Protein AF-A0A954D3W8-F1 (afdb_monomer_lite)

Structure (mmCIF, N/CA/C/O backbone):
data_AF-A0A954D3W8-F1
#
_entry.id   AF-A0A954D3W8-F1
#
loop_
_atom_site.group_PDB
_atom_site.id
_atom_site.type_symbol
_atom_site.label_atom_id
_atom_site.label_alt_id
_atom_site.label_comp_id
_atom_site.label_asym_id
_atom_site.label_entity_id
_atom_site.label_seq_id
_atom_site.pdbx_PDB_ins_code
_atom_site.Cartn_x
_atom_site.Cartn_y
_atom_site.Cartn_z
_atom_site.occupancy
_atom_site.B_iso_or_equiv
_atom_site.auth_seq_id
_atom_site.auth_comp_id
_atom_site.auth_asym_id
_atom_site.auth_atom_id
_atom_site.pdbx_PDB_model_num
ATOM 1 N N . MET A 1 1 ? -22.378 -26.284 -9.943 1.00 36.78 1 MET A N 1
ATOM 2 C CA . MET A 1 1 ? -20.928 -25.998 -9.988 1.00 36.78 1 MET A CA 1
ATOM 3 C C . MET A 1 1 ? -20.810 -24.514 -10.266 1.00 36.78 1 MET A C 1
ATOM 5 O O . MET A 1 1 ? -21.206 -24.096 -11.340 1.00 36.78 1 MET A O 1
ATOM 9 N N . GLY A 1 2 ? -20.489 -23.728 -9.237 1.00 35.75 2 GLY A N 1
ATOM 10 C CA . GLY A 1 2 ? -20.668 -22.276 -9.244 1.00 35.75 2 GLY A CA 1
ATOM 11 C C . GLY A 1 2 ? -19.607 -21.564 -10.072 1.00 35.75 2 GLY A C 1
ATOM 12 O O . GLY A 1 2 ? -18.422 -21.626 -9.745 1.00 35.75 2 GLY A O 1
ATOM 13 N N . GLU A 1 3 ? -20.061 -20.889 -11.121 1.00 34.72 3 GLU A N 1
ATOM 14 C CA . GLU A 1 3 ? -19.330 -19.831 -11.806 1.00 34.72 3 GLU A CA 1
ATOM 15 C C . GLU A 1 3 ? -18.996 -18.745 -10.776 1.00 34.72 3 GLU A C 1
ATOM 17 O O . GLU A 1 3 ? -19.887 -18.176 -10.143 1.00 34.72 3 GLU A O 1
ATOM 22 N N . ARG A 1 4 ? -17.703 -18.488 -10.545 1.00 37.03 4 ARG A N 1
ATOM 23 C CA . ARG A 1 4 ? -17.291 -17.305 -9.784 1.00 37.03 4 ARG A CA 1
ATOM 24 C C . ARG A 1 4 ? -17.566 -16.102 -10.676 1.00 37.03 4 ARG A C 1
ATOM 26 O O . ARG A 1 4 ? -16.909 -15.920 -11.697 1.00 37.03 4 ARG A O 1
ATOM 33 N N . SER A 1 5 ? -18.617 -15.388 -10.296 1.00 38.00 5 SER A N 1
ATOM 34 C CA . SER A 1 5 ? -19.215 -14.250 -10.977 1.00 38.00 5 SER A CA 1
ATOM 35 C C . SER A 1 5 ? -18.177 -13.197 -11.378 1.00 38.00 5 SER A C 1
ATOM 37 O O . SER A 1 5 ? -17.318 -12.810 -10.586 1.00 38.00 5 SER A O 1
ATOM 39 N N . SER A 1 6 ? -18.310 -12.697 -12.607 1.00 43.09 6 SER A N 1
ATOM 40 C CA . SER A 1 6 ? -17.558 -11.586 -13.207 1.00 43.09 6 SER A CA 1
ATOM 41 C C . SER A 1 6 ? -17.570 -10.290 -12.383 1.00 43.09 6 SER A C 1
ATOM 43 O O . SER A 1 6 ? -16.755 -9.402 -12.623 1.00 43.09 6 SER A O 1
ATOM 45 N N . THR A 1 7 ? -18.438 -10.200 -11.375 1.00 44.22 7 THR A N 1
ATOM 46 C CA . THR A 1 7 ? -18.594 -9.045 -10.484 1.00 44.22 7 THR A CA 1
ATOM 47 C C . THR A 1 7 ? -17.394 -8.773 -9.572 1.00 44.22 7 THR A C 1
ATOM 49 O O . THR A 1 7 ? -17.141 -7.612 -9.261 1.00 44.22 7 THR A O 1
ATOM 52 N N . ASP A 1 8 ? -16.603 -9.784 -9.189 1.00 38.69 8 ASP A N 1
ATOM 53 C CA . ASP A 1 8 ? -15.421 -9.557 -8.330 1.00 38.69 8 ASP A CA 1
ATOM 54 C C . ASP A 1 8 ? -14.272 -8.875 -9.094 1.00 38.69 8 ASP A C 1
ATOM 56 O O . ASP A 1 8 ? -13.457 -8.157 -8.513 1.00 38.69 8 ASP A O 1
ATOM 60 N N . ARG A 1 9 ? -14.239 -9.056 -10.422 1.00 34.94 9 ARG A N 1
ATOM 61 C CA . ARG A 1 9 ? -13.306 -8.382 -11.337 1.00 34.94 9 ARG A CA 1
ATOM 62 C C . ARG A 1 9 ? -13.771 -6.966 -11.688 1.00 34.94 9 ARG A C 1
ATOM 64 O O . ARG A 1 9 ? -12.945 -6.071 -11.825 1.00 34.94 9 ARG A O 1
ATOM 71 N N . GLU A 1 10 ? -15.081 -6.754 -11.790 1.00 35.28 10 GLU A N 1
ATOM 72 C CA . GLU A 1 10 ? -15.675 -5.454 -12.133 1.00 35.28 10 GLU A CA 1
ATOM 73 C C . GLU A 1 10 ? -15.563 -4.410 -11.011 1.00 35.28 10 GLU A C 1
ATOM 75 O O . GLU A 1 10 ? -15.409 -3.221 -11.289 1.00 35.28 10 GLU A O 1
ATOM 80 N N . LEU A 1 11 ? -15.565 -4.826 -9.740 1.00 37.00 11 LEU A N 1
ATOM 81 C CA . LEU A 1 11 ? -15.477 -3.902 -8.599 1.00 37.00 11 LEU A CA 1
ATOM 82 C C . LEU A 1 11 ? -14.067 -3.336 -8.349 1.00 37.00 11 LEU A C 1
ATOM 84 O O . LEU A 1 11 ? -13.904 -2.457 -7.507 1.00 37.00 11 LEU A O 1
ATOM 88 N N . ALA A 1 12 ? -13.040 -3.813 -9.058 1.00 38.50 12 ALA A N 1
ATOM 89 C CA . ALA A 1 12 ? -11.675 -3.292 -8.946 1.00 38.50 12 ALA A CA 1
ATOM 90 C C . ALA A 1 12 ? -11.369 -2.120 -9.898 1.00 38.50 12 ALA A C 1
ATOM 92 O O . ALA A 1 12 ? -10.334 -1.480 -9.745 1.00 38.50 12 ALA A O 1
ATOM 93 N N . ASN A 1 13 ? -12.258 -1.822 -10.853 1.00 34.44 13 ASN A N 1
ATOM 94 C CA . ASN A 1 13 ? -11.910 -1.031 -12.037 1.00 34.44 13 ASN A CA 1
ATOM 95 C C . ASN A 1 13 ? -12.559 0.357 -12.127 1.00 34.44 13 ASN A C 1
ATOM 97 O O . ASN A 1 13 ? -12.482 0.974 -13.188 1.00 34.44 13 ASN A O 1
ATOM 101 N N . ARG A 1 14 ? -13.224 0.866 -11.079 1.00 32.94 14 ARG A N 1
ATOM 102 C CA . ARG A 1 14 ? -14.133 2.009 -11.273 1.00 32.94 14 ARG A CA 1
ATOM 103 C C . ARG A 1 14 ? -13.633 3.424 -10.997 1.00 32.94 14 ARG A C 1
ATOM 105 O O . ARG A 1 14 ? -14.352 4.321 -11.402 1.00 32.94 14 ARG A O 1
ATOM 112 N N . ASP A 1 15 ? -12.416 3.654 -10.498 1.00 34.62 15 ASP A N 1
ATOM 113 C CA . ASP A 1 15 ? -11.908 5.031 -10.314 1.00 34.62 15 ASP A CA 1
ATOM 114 C C . ASP A 1 15 ? -10.401 5.197 -10.607 1.00 34.62 15 ASP A C 1
ATOM 116 O O . ASP A 1 15 ? -9.620 5.577 -9.737 1.00 34.62 15 ASP A O 1
ATOM 120 N N . TYR A 1 16 ? -9.978 4.951 -11.858 1.00 39.75 16 TYR A N 1
ATOM 121 C CA . TYR A 1 16 ? -8.625 5.290 -12.329 1.00 39.75 16 TYR 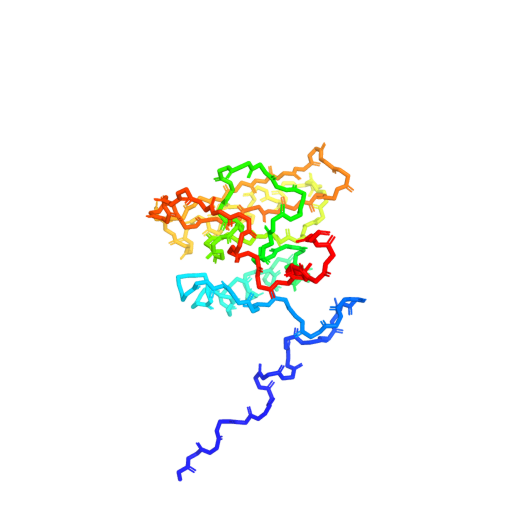A CA 1
ATOM 122 C C . TYR A 1 16 ? -8.586 5.837 -13.759 1.00 39.75 16 TYR A C 1
ATOM 124 O O . TYR A 1 16 ? -9.047 5.162 -14.678 1.00 39.75 16 TYR A O 1
ATOM 132 N N . PRO A 1 17 ? -7.913 6.978 -14.007 1.00 32.44 17 PRO A N 1
ATOM 133 C CA . PRO A 1 17 ? -7.545 7.405 -15.357 1.00 32.44 17 PRO A CA 1
ATOM 134 C C . PRO A 1 17 ? -6.338 6.640 -15.945 1.00 32.44 17 PRO A C 1
ATOM 136 O O . PRO A 1 17 ? -5.854 6.993 -17.017 1.00 32.44 17 PRO A O 1
ATOM 139 N N . PHE A 1 18 ? -5.867 5.569 -15.297 1.00 37.34 18 PHE A N 1
ATOM 140 C CA . PHE A 1 18 ? -4.870 4.643 -15.841 1.00 37.34 18 PHE A CA 1
ATOM 141 C C . PHE A 1 18 ? -5.489 3.241 -15.906 1.00 37.34 18 PHE A C 1
ATOM 143 O O . PHE A 1 18 ? -5.672 2.587 -14.884 1.00 37.34 18 PHE A O 1
ATOM 150 N N . GLY A 1 19 ? -5.894 2.827 -17.110 1.00 35.03 19 GLY A N 1
ATOM 151 C CA . GLY A 1 19 ? -6.704 1.629 -17.344 1.00 35.03 19 GLY A CA 1
ATOM 152 C C . GLY A 1 19 ? -6.103 0.322 -16.813 1.00 35.03 19 GLY A C 1
ATOM 153 O O . GLY A 1 19 ? -4.901 0.115 -16.902 1.00 35.03 19 GLY A O 1
ATOM 154 N N . GLU A 1 20 ? -6.973 -0.546 -16.290 1.00 36.62 20 GLU A N 1
ATOM 155 C CA . GLU A 1 20 ? -6.895 -2.022 -16.185 1.00 36.62 20 GLU A CA 1
ATOM 156 C C . GLU A 1 20 ? -5.604 -2.718 -15.670 1.00 36.62 20 GLU A C 1
ATOM 158 O O . GLU A 1 20 ? -5.554 -3.942 -15.691 1.00 36.62 20 GLU A O 1
ATOM 163 N N . ARG A 1 21 ? -4.585 -2.014 -15.150 1.00 46.50 21 ARG A N 1
ATOM 164 C CA . ARG A 1 21 ? -3.223 -2.567 -14.907 1.00 46.50 21 ARG A CA 1
ATOM 165 C C . ARG A 1 21 ? -2.717 -2.527 -13.452 1.00 46.50 21 ARG A C 1
ATOM 167 O O . ARG A 1 21 ? -1.530 -2.707 -13.203 1.00 46.50 21 ARG A O 1
ATOM 174 N N . GLY A 1 22 ? -3.580 -2.249 -12.472 1.00 54.16 22 GLY A N 1
ATOM 175 C CA . GLY A 1 22 ? -3.162 -1.851 -11.113 1.00 54.16 22 GLY A CA 1
ATOM 176 C C . GLY A 1 22 ? -2.643 -2.952 -10.172 1.00 54.16 22 GLY A C 1
ATOM 177 O O . GLY A 1 22 ? -2.174 -2.629 -9.085 1.00 54.16 22 GLY A O 1
ATOM 178 N N . VAL A 1 23 ? -2.735 -4.235 -10.542 1.00 59.84 23 VAL A N 1
ATOM 179 C CA . VAL A 1 23 ? -2.318 -5.372 -9.685 1.00 59.84 23 VAL A CA 1
ATOM 180 C C . VAL A 1 23 ? -1.448 -6.407 -10.396 1.00 59.84 23 VAL A C 1
ATOM 182 O O . VAL A 1 23 ? -1.018 -7.375 -9.767 1.00 59.84 23 VAL A O 1
ATOM 185 N N . ASP A 1 24 ? -1.192 -6.237 -11.692 1.00 65.25 24 ASP A N 1
ATOM 186 C CA . ASP A 1 24 ? -0.354 -7.178 -12.429 1.00 65.25 24 ASP A CA 1
ATOM 187 C C . ASP A 1 24 ? 1.064 -7.153 -11.861 1.00 65.25 24 ASP A C 1
ATOM 189 O O . ASP A 1 24 ? 1.622 -6.092 -11.569 1.00 65.25 24 ASP A O 1
ATOM 193 N N . GLY A 1 25 ? 1.628 -8.346 -11.673 1.00 76.19 25 GLY A N 1
ATOM 194 C CA . GLY A 1 25 ? 2.978 -8.490 -11.150 1.00 76.19 25 GLY A CA 1
ATOM 195 C C . GLY A 1 25 ? 3.112 -8.382 -9.626 1.00 76.19 25 GLY A C 1
ATOM 196 O O . GLY A 1 25 ? 4.184 -8.642 -9.080 1.00 76.19 25 GLY A O 1
ATOM 197 N N . LEU A 1 26 ? 2.022 -8.074 -8.909 1.00 87.69 26 LEU A N 1
ATOM 198 C CA . LEU A 1 26 ? 2.012 -8.168 -7.451 1.00 87.69 26 LEU A CA 1
ATOM 199 C C . LEU A 1 26 ? 2.177 -9.614 -6.985 1.00 87.69 26 LEU A C 1
ATOM 201 O O . LEU A 1 26 ? 1.584 -10.549 -7.527 1.00 87.69 26 LEU A O 1
ATOM 205 N N . GLN A 1 27 ? 2.949 -9.779 -5.917 1.00 87.81 27 GLN A N 1
ATOM 206 C CA . GLN A 1 27 ? 3.186 -11.081 -5.313 1.00 87.81 27 GLN A CA 1
ATOM 207 C C . GLN A 1 27 ? 1.964 -11.540 -4.502 1.00 87.81 27 GLN A C 1
ATOM 209 O O . GLN A 1 27 ? 1.217 -10.700 -3.978 1.00 87.81 27 GLN A O 1
ATOM 214 N N . PRO A 1 28 ? 1.739 -12.860 -4.352 1.00 88.31 28 PRO A N 1
ATOM 215 C CA . PRO A 1 28 ? 0.599 -13.401 -3.608 1.00 88.31 28 PRO A CA 1
ATOM 216 C C . PRO A 1 28 ? 0.468 -12.855 -2.181 1.00 88.31 28 PRO A C 1
ATOM 218 O O . PRO A 1 28 ? -0.646 -12.690 -1.679 1.00 88.31 28 PRO A O 1
ATOM 221 N N . GLU A 1 29 ? 1.598 -12.552 -1.545 1.00 91.88 29 GLU A N 1
ATOM 222 C CA . GLU A 1 29 ? 1.703 -11.926 -0.232 1.00 91.88 29 GLU A CA 1
ATOM 223 C C . GLU A 1 29 ? 0.959 -10.592 -0.189 1.00 91.88 29 GLU A C 1
ATOM 225 O O . GLU A 1 29 ? 0.211 -10.353 0.749 1.00 91.88 29 GLU A O 1
ATOM 230 N N . ILE A 1 30 ? 1.059 -9.765 -1.228 1.00 92.81 30 ILE A N 1
ATOM 231 C CA . ILE A 1 30 ? 0.311 -8.509 -1.318 1.00 92.81 30 ILE A CA 1
ATOM 232 C C . ILE A 1 30 ? -1.135 -8.768 -1.755 1.00 92.81 30 ILE A C 1
ATOM 234 O O . ILE A 1 30 ? -2.076 -8.291 -1.115 1.00 92.81 30 ILE A O 1
ATOM 238 N N . VAL A 1 31 ? -1.329 -9.561 -2.816 1.00 90.38 31 VAL A N 1
ATOM 239 C CA . VAL A 1 31 ? -2.644 -9.776 -3.448 1.00 90.38 31 VAL A CA 1
ATOM 240 C C . VAL A 1 31 ? -3.678 -10.304 -2.453 1.00 90.38 31 VAL A C 1
ATOM 242 O O . VAL A 1 31 ? -4.818 -9.836 -2.438 1.00 90.38 31 VAL A O 1
ATOM 245 N N . ARG A 1 32 ? -3.287 -11.235 -1.573 1.00 90.88 32 ARG A N 1
ATOM 246 C CA . ARG A 1 32 ? -4.197 -11.830 -0.579 1.00 90.88 32 ARG A CA 1
ATOM 247 C C . ARG A 1 32 ? -4.766 -10.817 0.422 1.00 90.88 32 ARG A C 1
ATOM 249 O O . ARG A 1 32 ? -5.800 -11.092 1.023 1.00 90.88 32 ARG A O 1
ATOM 256 N N . HIS A 1 33 ? -4.105 -9.673 0.619 1.00 93.88 33 HIS A N 1
ATOM 257 C CA . HIS A 1 33 ? -4.541 -8.648 1.566 1.00 93.88 33 HIS A CA 1
ATOM 258 C C . HIS A 1 33 ? -5.414 -7.562 0.924 1.00 93.88 33 HIS A C 1
ATOM 260 O O . HIS A 1 33 ? -6.147 -6.900 1.657 1.00 93.88 33 HIS A O 1
ATOM 266 N N . LEU A 1 34 ? -5.418 -7.411 -0.409 1.00 91.62 34 LEU A N 1
ATOM 267 C CA . LEU A 1 34 ? -6.144 -6.336 -1.106 1.00 91.62 34 LEU A CA 1
ATOM 268 C C . LEU A 1 34 ? -7.628 -6.202 -0.711 1.00 91.62 34 LEU A C 1
ATOM 270 O O . LEU A 1 34 ? -8.053 -5.067 -0.489 1.00 91.62 34 LEU A O 1
ATOM 274 N N . PRO A 1 35 ? -8.420 -7.287 -0.558 1.00 89.75 35 PRO A N 1
ATOM 275 C CA . PRO A 1 35 ? -9.809 -7.157 -0.116 1.00 89.75 35 PRO A CA 1
ATOM 276 C C . PRO A 1 35 ? -9.918 -6.528 1.277 1.00 89.75 35 PRO A C 1
ATOM 278 O O . PRO A 1 35 ? -10.645 -5.562 1.467 1.00 89.75 35 PRO A O 1
ATOM 281 N N . GLY A 1 36 ? -9.113 -7.001 2.232 1.00 90.81 36 GLY A N 1
ATOM 282 C CA . GLY A 1 36 ? -9.119 -6.450 3.585 1.00 90.81 36 GLY A CA 1
ATOM 283 C C . GLY A 1 36 ? -8.588 -5.017 3.649 1.00 90.81 36 GLY A C 1
ATOM 284 O O . GLY A 1 36 ? -9.005 -4.255 4.516 1.00 90.81 36 GLY A O 1
ATOM 285 N N . LEU A 1 37 ? -7.651 -4.641 2.773 1.00 93.38 37 LEU A N 1
ATOM 286 C CA . LEU A 1 37 ? -7.172 -3.259 2.674 1.00 93.38 37 LEU A CA 1
ATOM 287 C C . LEU A 1 37 ? -8.277 -2.335 2.157 1.00 93.38 37 LEU A C 1
ATOM 289 O O . LEU A 1 37 ? -8.491 -1.265 2.720 1.00 93.38 37 LEU A O 1
ATOM 293 N N . ARG A 1 38 ? -9.024 -2.773 1.138 1.00 92.25 38 ARG A N 1
ATOM 294 C CA . ARG A 1 38 ? -10.189 -2.045 0.630 1.00 92.25 38 ARG A CA 1
ATOM 295 C C . ARG A 1 38 ? -11.243 -1.850 1.716 1.00 92.25 38 ARG A C 1
ATOM 297 O O . ARG A 1 38 ? -11.680 -0.721 1.921 1.00 92.25 38 ARG A O 1
ATOM 304 N N . ASP A 1 39 ? -11.596 -2.915 2.432 1.00 91.88 39 ASP A N 1
ATOM 305 C CA . ASP A 1 39 ? -12.569 -2.848 3.527 1.00 91.88 39 ASP A CA 1
ATOM 306 C C . ASP A 1 39 ? -12.111 -1.885 4.628 1.00 91.88 39 ASP A C 1
ATOM 308 O O . ASP A 1 39 ? -12.922 -1.170 5.212 1.00 91.88 39 ASP A O 1
ATOM 312 N N . LEU A 1 40 ? -10.807 -1.852 4.925 1.00 93.56 40 LEU A N 1
ATOM 313 C CA . LEU A 1 40 ? -10.252 -0.923 5.903 1.00 93.56 40 LEU A CA 1
ATOM 314 C C . LEU A 1 40 ? -10.397 0.531 5.449 1.00 93.56 40 LEU A C 1
ATOM 316 O O . LEU A 1 40 ? -10.892 1.340 6.223 1.00 93.56 40 LEU A O 1
ATOM 320 N N . PHE A 1 41 ? -10.028 0.856 4.209 1.00 92.75 41 PHE A N 1
ATOM 321 C CA . PHE A 1 41 ? -10.184 2.215 3.677 1.00 92.75 41 PHE A CA 1
ATOM 322 C C . PHE A 1 41 ? -11.651 2.662 3.694 1.00 92.75 41 PHE A C 1
ATOM 324 O O . PHE A 1 41 ? -11.947 3.773 4.121 1.00 92.75 41 PHE A O 1
ATOM 331 N N . GLN A 1 42 ? -12.579 1.768 3.345 1.00 91.69 42 GLN A N 1
ATOM 332 C CA . GLN A 1 42 ? -14.014 2.055 3.403 1.00 91.69 42 GLN A CA 1
ATOM 333 C C . GLN A 1 42 ? -14.518 2.349 4.823 1.00 91.69 42 GLN A C 1
ATOM 335 O O . GLN A 1 42 ? -15.385 3.200 4.982 1.00 91.69 42 GLN A O 1
ATOM 340 N N . ARG A 1 43 ? -13.977 1.696 5.864 1.00 92.56 43 ARG A N 1
ATOM 341 C CA . ARG A 1 43 ? -14.330 1.996 7.270 1.00 92.56 43 ARG A CA 1
ATOM 342 C C . ARG A 1 43 ? -13.898 3.391 7.724 1.00 92.56 43 ARG A C 1
ATOM 344 O O . ARG A 1 43 ? -14.447 3.893 8.697 1.00 92.56 43 ARG A O 1
ATOM 351 N N . HIS A 1 44 ? -12.919 3.971 7.040 1.00 88.75 44 HIS A N 1
ATOM 352 C CA . HIS A 1 44 ? -12.409 5.321 7.270 1.00 88.75 44 HIS A CA 1
ATOM 353 C C . HIS A 1 44 ? -13.031 6.351 6.309 1.00 88.75 44 HIS A C 1
ATOM 355 O O . HIS A 1 44 ? -12.527 7.463 6.204 1.00 88.75 44 HIS A O 1
ATOM 361 N N . ASP A 1 45 ? -14.096 5.984 5.581 1.00 90.50 45 ASP A N 1
ATOM 362 C CA . ASP A 1 45 ? -14.724 6.803 4.532 1.00 90.50 45 ASP A CA 1
ATOM 363 C C . ASP A 1 45 ? -13.736 7.257 3.432 1.00 90.50 45 ASP A C 1
ATOM 365 O O . ASP A 1 45 ? -13.880 8.322 2.828 1.00 90.50 45 ASP A O 1
ATOM 369 N N . LEU A 1 46 ? -12.723 6.429 3.143 1.00 88.88 46 LEU A N 1
ATOM 370 C CA . LEU A 1 46 ? -11.705 6.677 2.121 1.00 88.88 46 LEU A CA 1
ATOM 371 C C . LEU A 1 46 ? -11.895 5.794 0.885 1.00 88.88 46 LEU A C 1
ATOM 373 O O . LEU A 1 46 ? -12.226 4.607 0.967 1.00 88.88 46 LEU A O 1
ATOM 377 N N . THR A 1 47 ? -11.584 6.356 -0.283 1.00 89.50 47 THR A N 1
ATOM 378 C CA . THR A 1 47 ? -11.478 5.586 -1.525 1.00 89.50 47 THR A CA 1
ATOM 379 C C . THR A 1 47 ? -10.200 4.752 -1.513 1.00 89.50 47 THR A C 1
ATOM 381 O O . THR A 1 47 ? -9.106 5.264 -1.282 1.00 89.50 47 THR A O 1
ATOM 384 N N . PHE A 1 48 ? -10.328 3.456 -1.794 1.00 90.31 48 PHE A N 1
ATOM 385 C CA . PHE A 1 48 ? -9.179 2.568 -1.929 1.00 90.31 48 PHE A CA 1
ATOM 386 C C . PHE A 1 48 ? -8.521 2.731 -3.303 1.00 90.31 48 PHE A C 1
ATOM 388 O O . PHE A 1 48 ? -9.033 2.216 -4.300 1.00 90.31 48 PHE A O 1
ATOM 395 N N . THR A 1 49 ? -7.365 3.397 -3.328 1.00 89.75 49 THR A N 1
ATOM 396 C CA . THR A 1 49 ? -6.641 3.719 -4.562 1.00 89.75 49 THR A CA 1
ATOM 397 C C . THR A 1 49 ? -5.153 3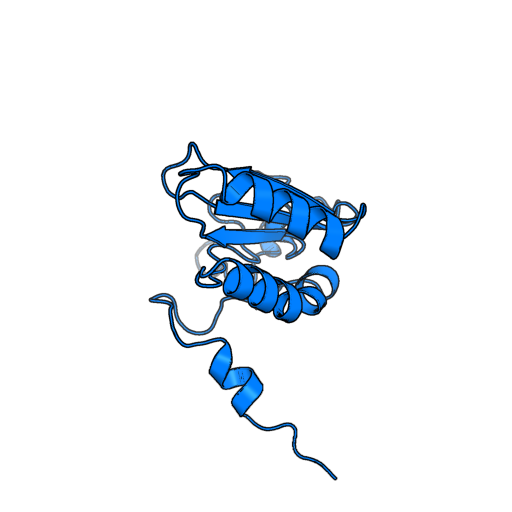.344 -4.446 1.00 89.75 49 THR A C 1
ATOM 399 O O . THR A 1 49 ? -4.364 4.108 -3.918 1.00 89.75 49 THR A O 1
ATOM 402 N N . ILE A 1 50 ? -4.729 2.198 -4.981 1.00 89.88 50 ILE A N 1
ATOM 403 C CA . ILE A 1 50 ? -3.337 1.887 -5.371 1.00 89.88 50 ILE A CA 1
ATOM 404 C C . ILE A 1 50 ? -2.756 2.903 -6.390 1.00 89.88 50 ILE A C 1
ATOM 406 O O . ILE A 1 50 ? -3.202 2.960 -7.533 1.00 89.88 50 ILE A O 1
ATOM 410 N N . VAL A 1 51 ? -1.740 3.683 -6.026 1.00 86.94 51 VAL A N 1
ATOM 411 C CA . VAL A 1 51 ? -1.043 4.629 -6.927 1.00 86.94 51 VAL A CA 1
ATOM 412 C C . VAL A 1 51 ? 0.225 4.053 -7.554 1.00 86.94 51 VAL A C 1
ATOM 414 O O . VAL A 1 51 ? 0.635 4.514 -8.620 1.00 86.94 51 VAL A O 1
ATOM 417 N N . ALA A 1 52 ? 0.819 3.036 -6.930 1.00 87.19 52 ALA A N 1
ATOM 418 C CA . ALA A 1 52 ? 1.921 2.262 -7.490 1.00 87.19 52 ALA A CA 1
ATOM 419 C C . ALA A 1 52 ? 1.830 0.796 -7.040 1.00 87.19 52 ALA A C 1
ATOM 421 O O . ALA A 1 52 ? 1.487 0.509 -5.895 1.00 87.19 52 ALA A O 1
ATOM 422 N N . ALA A 1 53 ? 2.142 -0.119 -7.957 1.00 88.62 53 ALA A N 1
ATOM 423 C CA . ALA A 1 53 ? 2.199 -1.567 -7.747 1.00 88.62 53 ALA A CA 1
ATOM 424 C C . ALA A 1 53 ? 3.578 -2.074 -8.200 1.00 88.62 53 ALA A C 1
ATOM 426 O O . ALA A 1 53 ? 4.578 -1.468 -7.814 1.00 88.62 53 ALA A O 1
ATOM 427 N N . GLN A 1 54 ? 3.673 -3.118 -9.035 1.00 86.50 54 GLN A N 1
ATOM 428 C CA . GLN A 1 54 ? 4.969 -3.497 -9.600 1.00 86.50 54 GLN A CA 1
ATOM 429 C C . GLN A 1 54 ? 5.437 -2.478 -10.660 1.00 86.50 54 GLN A C 1
ATOM 431 O O . GLN A 1 54 ? 4.782 -2.319 -11.689 1.00 86.50 54 GLN A O 1
ATOM 436 N N . THR A 1 55 ? 6.554 -1.782 -10.424 1.00 82.44 55 THR A N 1
ATOM 437 C CA . THR A 1 55 ? 7.143 -0.811 -11.371 1.00 82.44 55 THR A CA 1
ATOM 438 C C . THR A 1 55 ? 8.569 -0.434 -10.984 1.00 82.44 55 THR A C 1
ATOM 440 O O . THR A 1 55 ? 8.864 -0.313 -9.797 1.00 82.44 55 THR A O 1
ATOM 443 N N . TRP A 1 56 ? 9.439 -0.194 -11.970 1.00 78.50 56 TRP A N 1
ATOM 444 C CA . TRP A 1 56 ? 10.770 0.402 -11.763 1.00 78.50 56 TRP A CA 1
ATOM 445 C C . TRP A 1 56 ? 10.785 1.928 -11.796 1.00 78.50 56 TRP A C 1
ATOM 447 O O . TRP A 1 56 ? 11.719 2.575 -11.317 1.00 78.50 56 TRP A O 1
ATOM 457 N N . ILE A 1 57 ? 9.771 2.535 -12.402 1.00 80.19 57 ILE A N 1
ATOM 458 C CA . ILE A 1 57 ? 9.753 3.974 -12.644 1.00 80.19 57 ILE A CA 1
ATOM 459 C C . ILE A 1 57 ? 9.461 4.700 -11.329 1.00 80.19 57 ILE A C 1
ATOM 461 O O . ILE A 1 57 ? 8.481 4.404 -10.650 1.00 80.19 57 ILE A O 1
ATOM 465 N N . GLY A 1 58 ? 10.298 5.682 -10.983 1.00 76.31 58 GLY A N 1
ATOM 466 C CA . GLY A 1 58 ? 10.091 6.540 -9.810 1.00 76.31 58 GLY A CA 1
ATOM 467 C C . GLY A 1 58 ? 10.525 5.941 -8.470 1.00 76.31 58 GLY A C 1
ATOM 468 O O . GLY A 1 58 ? 10.234 6.541 -7.440 1.00 76.31 58 GLY A O 1
ATOM 469 N N . HIS A 1 59 ? 11.237 4.809 -8.471 1.00 81.50 59 HIS A N 1
ATOM 470 C CA . HIS A 1 59 ? 11.637 4.092 -7.260 1.00 81.50 59 HIS A CA 1
ATOM 471 C C . HIS A 1 59 ? 13.162 3.947 -7.134 1.00 81.50 59 HIS A C 1
ATOM 473 O O . HIS A 1 59 ? 13.909 4.041 -8.109 1.00 81.50 59 HIS A O 1
ATOM 479 N N . SER A 1 60 ? 13.645 3.768 -5.900 1.00 82.62 60 SER A N 1
ATOM 480 C CA . SER A 1 60 ? 15.070 3.546 -5.632 1.00 82.62 60 SER A CA 1
ATOM 481 C C . SER A 1 60 ? 15.495 2.135 -6.044 1.00 82.62 60 SER A C 1
ATOM 483 O O . SER A 1 60 ? 14.676 1.225 -6.096 1.00 82.62 60 SER A O 1
ATOM 485 N N . PHE A 1 61 ? 16.794 1.924 -6.275 1.00 79.62 61 PHE A N 1
ATOM 486 C CA . PHE A 1 61 ? 17.337 0.645 -6.758 1.00 79.62 61 PHE A CA 1
ATOM 487 C C . PHE A 1 61 ? 16.933 -0.584 -5.917 1.00 79.62 61 PHE A C 1
ATOM 489 O O . PHE A 1 61 ? 16.798 -1.678 -6.454 1.00 79.62 61 PHE A O 1
ATOM 496 N N . PHE A 1 62 ? 16.715 -0.403 -4.612 1.00 82.38 62 PHE A N 1
ATOM 497 C CA . PHE A 1 62 ? 16.347 -1.472 -3.677 1.00 82.38 62 PHE A CA 1
ATOM 498 C C . PHE A 1 62 ? 14.846 -1.524 -3.365 1.00 82.38 62 PHE A C 1
ATOM 500 O O . PHE A 1 62 ? 14.448 -2.131 -2.373 1.00 82.38 62 PHE A O 1
ATOM 507 N N . SER A 1 63 ? 14.013 -0.849 -4.156 1.00 86.06 63 SER A N 1
ATOM 508 C CA . SER A 1 63 ? 12.578 -0.810 -3.910 1.00 86.06 63 SER A CA 1
ATOM 509 C C . SER A 1 63 ? 11.916 -2.163 -4.155 1.00 86.06 63 SER A C 1
ATOM 511 O O . SER A 1 63 ? 12.137 -2.815 -5.174 1.00 86.06 63 SER A O 1
ATOM 513 N N . LEU A 1 64 ? 11.022 -2.549 -3.245 1.00 89.56 64 LEU A N 1
ATOM 514 C CA . LEU A 1 64 ? 10.199 -3.750 -3.383 1.00 89.56 64 LEU A CA 1
ATOM 515 C C . LEU A 1 64 ? 9.046 -3.586 -4.390 1.00 89.56 64 LEU A C 1
ATOM 517 O O . LEU A 1 64 ? 8.416 -4.577 -4.765 1.00 89.56 64 LEU A O 1
ATOM 521 N N . HIS A 1 65 ? 8.826 -2.374 -4.915 1.00 88.38 65 HIS A N 1
ATOM 522 C CA . HIS A 1 65 ? 7.975 -2.171 -6.090 1.00 88.38 65 HIS A CA 1
ATOM 523 C C . HIS A 1 65 ? 8.534 -2.878 -7.323 1.00 88.38 65 HIS A C 1
ATOM 525 O O . HIS A 1 65 ? 7.775 -3.303 -8.180 1.00 88.38 65 HIS A O 1
ATOM 531 N N . HIS A 1 66 ? 9.844 -3.098 -7.416 1.00 85.50 66 HIS A N 1
ATOM 532 C CA . HIS A 1 66 ? 10.430 -3.773 -8.573 1.00 85.50 66 HIS A CA 1
A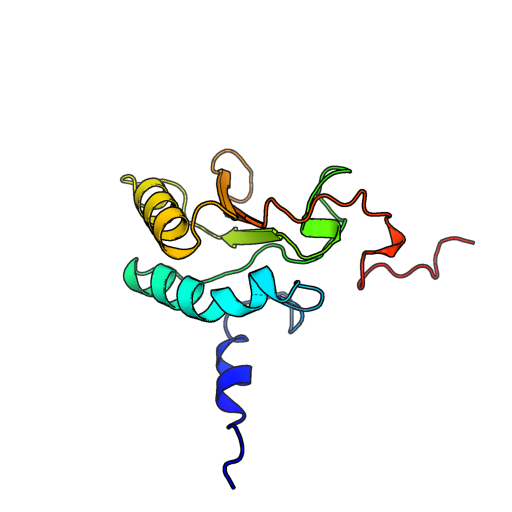TOM 533 C C . HIS A 1 66 ? 10.010 -5.244 -8.694 1.00 85.50 66 HIS A C 1
ATOM 535 O O . HIS A 1 66 ? 9.986 -5.800 -9.789 1.00 85.50 66 HIS A O 1
ATOM 541 N N . THR A 1 67 ? 9.674 -5.876 -7.569 1.00 86.00 67 THR A N 1
ATOM 542 C CA . THR A 1 67 ? 9.346 -7.305 -7.469 1.00 86.00 67 THR A CA 1
ATOM 543 C C . THR A 1 67 ? 7.878 -7.562 -7.151 1.00 86.00 67 THR A C 1
ATOM 545 O O . THR A 1 67 ? 7.487 -8.720 -7.031 1.00 86.00 67 THR A O 1
ATOM 548 N N . GLY A 1 68 ? 7.068 -6.511 -6.992 1.00 88.31 68 GLY A N 1
ATOM 549 C CA . GLY A 1 68 ? 5.653 -6.629 -6.640 1.00 88.31 68 GLY A CA 1
ATOM 550 C C . GLY A 1 68 ? 5.398 -6.985 -5.172 1.00 88.31 68 GLY A C 1
ATOM 551 O O . GLY A 1 68 ? 4.287 -7.387 -4.827 1.00 88.31 68 GLY A O 1
ATOM 552 N N . PHE A 1 69 ? 6.406 -6.846 -4.304 1.00 92.44 69 PHE A N 1
ATOM 553 C CA . PHE A 1 69 ? 6.272 -6.994 -2.850 1.00 92.44 69 PHE A CA 1
ATOM 554 C C . PHE A 1 69 ? 5.905 -5.680 -2.146 1.00 92.44 69 PHE A C 1
ATOM 556 O O . PHE A 1 69 ? 5.886 -5.646 -0.916 1.00 92.44 69 PHE A O 1
ATOM 563 N N . ALA A 1 70 ? 5.606 -4.615 -2.894 1.00 92.81 70 ALA A N 1
ATOM 564 C CA . ALA A 1 70 ? 5.126 -3.352 -2.352 1.00 92.81 70 ALA A CA 1
ATOM 565 C C . ALA A 1 70 ? 3.989 -2.744 -3.179 1.00 92.81 70 ALA A C 1
ATOM 567 O O . ALA A 1 70 ? 3.887 -2.972 -4.388 1.00 92.81 70 ALA A O 1
ATOM 568 N N . ILE A 1 71 ? 3.151 -1.964 -2.498 1.00 93.81 71 ILE A N 1
ATOM 569 C CA . ILE A 1 71 ? 2.117 -1.109 -3.079 1.00 93.81 71 ILE A CA 1
ATOM 570 C C . ILE A 1 71 ? 2.100 0.243 -2.374 1.00 93.81 71 ILE A C 1
ATOM 572 O O . ILE A 1 71 ? 2.301 0.323 -1.163 1.00 93.81 71 ILE A O 1
ATOM 576 N N . ASP A 1 72 ? 1.765 1.279 -3.131 1.00 92.94 72 ASP A N 1
ATOM 577 C CA . ASP A 1 72 ? 1.471 2.602 -2.599 1.00 92.94 72 ASP A CA 1
ATOM 578 C C . ASP A 1 72 ? -0.025 2.854 -2.715 1.00 92.94 72 ASP A C 1
ATOM 580 O O . ASP A 1 72 ? -0.610 2.630 -3.773 1.00 92.94 72 ASP A O 1
ATOM 584 N N . LEU A 1 73 ? -0.647 3.339 -1.646 1.00 92.88 73 LEU A N 1
ATOM 585 C CA . LEU A 1 73 ? -2.072 3.644 -1.568 1.00 92.88 73 LEU A CA 1
ATOM 586 C C . LEU A 1 73 ? -2.256 5.152 -1.388 1.00 92.88 73 LEU A C 1
ATOM 588 O O . LEU A 1 73 ? -1.698 5.724 -0.455 1.00 92.88 73 LEU A O 1
ATOM 592 N N . ALA A 1 74 ? -3.034 5.805 -2.248 1.00 90.62 74 ALA A N 1
ATOM 593 C CA . ALA A 1 74 ? -3.383 7.210 -2.086 1.00 90.62 74 ALA A CA 1
ATOM 594 C C . ALA A 1 74 ? -4.067 7.419 -0.738 1.00 90.62 74 ALA A C 1
ATOM 596 O O . ALA A 1 74 ? -4.973 6.673 -0.369 1.00 90.62 74 ALA A O 1
ATOM 597 N N . VAL A 1 75 ? -3.672 8.476 -0.044 1.00 88.38 75 VAL A N 1
ATOM 598 C CA . VAL A 1 75 ? -4.382 8.966 1.133 1.00 88.38 75 VAL A CA 1
ATOM 599 C C . VAL A 1 75 ? -4.565 10.469 1.016 1.00 88.38 75 VAL A C 1
ATOM 601 O O . VAL A 1 75 ? -3.780 11.128 0.323 1.00 88.38 75 VAL A O 1
ATOM 604 N N . PRO A 1 76 ? -5.584 11.040 1.677 1.00 79.56 76 PRO A N 1
ATOM 605 C CA . PRO A 1 76 ? -5.571 12.473 1.917 1.00 79.56 76 PRO A CA 1
ATOM 606 C C . PRO A 1 76 ? -4.305 12.847 2.706 1.00 79.56 76 PRO A C 1
ATOM 608 O O . PRO A 1 76 ? -3.662 11.999 3.332 1.00 79.56 76 PRO A O 1
ATOM 611 N N . GLY A 1 77 ? -3.942 14.130 2.696 1.00 73.50 77 GLY A N 1
ATOM 612 C CA . GLY A 1 77 ? -3.001 14.635 3.698 1.00 73.50 77 GLY A CA 1
ATOM 613 C C . GLY A 1 77 ? -3.476 14.285 5.118 1.00 73.50 77 GLY A C 1
ATOM 614 O O . GLY A 1 77 ? -4.646 13.968 5.328 1.00 73.50 77 GLY A O 1
ATOM 615 N N . ASP A 1 78 ? -2.578 14.332 6.102 1.00 76.38 78 ASP A N 1
ATOM 616 C CA . ASP A 1 78 ? -2.906 13.954 7.487 1.00 76.38 78 ASP A CA 1
ATOM 617 C C . ASP A 1 78 ? -3.627 15.072 8.242 1.00 76.38 78 ASP A C 1
ATOM 619 O O . ASP A 1 78 ? -3.129 15.666 9.198 1.00 76.38 78 ASP A O 1
ATOM 623 N N . GLU A 1 79 ? -4.825 15.387 7.769 1.00 73.12 79 GLU A N 1
ATOM 624 C CA . GLU A 1 79 ? -5.749 16.242 8.488 1.00 73.12 79 GLU A CA 1
ATOM 625 C C . GLU A 1 79 ? -6.384 15.423 9.622 1.00 73.12 79 GLU A C 1
ATOM 627 O O . GLU A 1 79 ? -6.955 14.356 9.406 1.00 73.12 79 GLU A O 1
ATOM 632 N N . ASN A 1 80 ? -6.288 15.930 10.854 1.00 76.94 80 ASN A N 1
ATOM 633 C CA . ASN A 1 80 ? -6.912 15.356 12.055 1.00 76.94 80 ASN A CA 1
ATOM 634 C C . ASN A 1 80 ? -6.398 13.971 12.506 1.00 76.94 80 ASN A C 1
ATOM 636 O O . ASN A 1 80 ? -7.065 13.321 13.306 1.00 76.94 80 ASN A O 1
ATOM 640 N N . GLY A 1 81 ? -5.217 13.529 12.060 1.00 85.50 81 GLY A N 1
ATOM 641 C CA . GLY A 1 81 ? -4.603 12.271 12.513 1.00 85.50 81 GLY A CA 1
ATOM 642 C C . GLY A 1 81 ? -5.176 11.007 11.864 1.00 85.50 81 GLY A C 1
ATOM 643 O O . GLY A 1 81 ? -4.807 9.898 12.256 1.00 85.50 81 GLY A O 1
ATOM 644 N N . LEU A 1 82 ? -6.047 11.159 10.861 1.00 88.75 82 LEU A N 1
ATOM 645 C CA . LEU A 1 82 ? -6.677 10.055 10.137 1.00 88.75 82 LEU A CA 1
ATOM 646 C C . LEU A 1 82 ? -5.641 9.088 9.548 1.00 88.75 82 LEU A C 1
ATOM 648 O O . LEU A 1 82 ? -5.811 7.870 9.605 1.00 88.75 82 LEU A O 1
ATOM 652 N N . VAL A 1 83 ? -4.540 9.615 8.999 1.00 89.25 83 VAL A N 1
ATOM 653 C CA . VAL A 1 83 ? -3.509 8.769 8.389 1.00 89.25 83 VAL A CA 1
ATOM 654 C C . VAL A 1 83 ? -2.787 7.962 9.463 1.00 89.25 83 VAL A C 1
ATOM 656 O O . VAL A 1 83 ? -2.476 6.791 9.243 1.00 89.25 83 VAL A O 1
ATOM 659 N N . ALA A 1 84 ? -2.540 8.551 10.635 1.00 90.12 84 ALA A N 1
ATOM 660 C CA . ALA A 1 84 ? -1.914 7.843 11.745 1.00 90.12 84 ALA A CA 1
ATOM 661 C C . ALA A 1 84 ? -2.783 6.671 12.236 1.00 90.12 84 ALA A C 1
ATOM 663 O O . ALA A 1 84 ? -2.263 5.571 12.438 1.00 90.12 84 ALA A O 1
ATOM 664 N N . GLU A 1 85 ? -4.097 6.871 12.364 1.00 92.50 85 GLU A N 1
ATOM 665 C CA . GLU A 1 85 ? -5.038 5.802 12.726 1.00 92.50 85 GLU A CA 1
ATOM 666 C C . GLU A 1 85 ? -5.064 4.685 11.675 1.00 92.50 85 GLU A C 1
ATOM 668 O O . GLU A 1 85 ? -4.931 3.505 12.017 1.00 92.50 85 GLU A O 1
ATOM 673 N N . LEU A 1 86 ? -5.135 5.054 10.393 1.00 93.25 86 LEU A N 1
ATOM 674 C CA . LEU A 1 86 ? -5.109 4.110 9.279 1.00 93.25 86 LEU A CA 1
ATOM 675 C C . LEU A 1 86 ? -3.809 3.288 9.244 1.00 93.25 86 LEU A C 1
ATOM 677 O O . LEU A 1 86 ? -3.851 2.078 9.021 1.00 93.25 86 LEU A O 1
ATOM 681 N N . VAL A 1 87 ? -2.652 3.905 9.503 1.00 94.00 87 VAL A N 1
ATOM 682 C CA . VAL A 1 87 ? -1.359 3.200 9.590 1.00 94.00 87 VAL A CA 1
ATOM 683 C C . VAL A 1 87 ? -1.363 2.163 10.710 1.00 94.00 87 VAL A C 1
ATOM 685 O O . VAL A 1 87 ? -0.887 1.043 10.507 1.00 94.00 87 VAL A O 1
ATOM 688 N N . GLU A 1 88 ? -1.894 2.502 11.882 1.00 94.75 88 GLU A N 1
ATOM 689 C CA . GLU A 1 88 ? -1.960 1.569 13.008 1.00 94.75 88 GLU A CA 1
ATOM 690 C C . GLU A 1 88 ? -2.928 0.411 12.741 1.00 94.75 88 GLU A C 1
ATOM 692 O O . GLU A 1 88 ? -2.607 -0.743 13.040 1.00 94.75 88 GLU A O 1
ATOM 697 N N . ASP A 1 89 ? -4.070 0.676 12.107 1.00 95.94 89 ASP A N 1
ATOM 698 C CA . ASP A 1 89 ? -4.985 -0.376 11.662 1.00 95.94 89 ASP A CA 1
ATOM 699 C C . ASP A 1 89 ? -4.345 -1.305 10.626 1.00 95.94 89 ASP A C 1
ATOM 701 O O . ASP A 1 89 ? -4.443 -2.530 10.749 1.00 95.94 89 ASP A O 1
ATOM 705 N N . LEU A 1 90 ? -3.634 -0.748 9.642 1.00 95.31 90 LEU A N 1
ATOM 706 C CA . LEU A 1 90 ? -2.908 -1.525 8.639 1.00 95.31 90 LEU A CA 1
ATOM 707 C C . LEU A 1 90 ? -1.852 -2.423 9.283 1.00 95.31 90 LEU A C 1
ATOM 709 O O . LEU A 1 90 ? -1.770 -3.607 8.961 1.00 95.31 90 LEU A O 1
ATOM 713 N N . ARG A 1 91 ? -1.069 -1.894 10.229 1.00 95.06 91 ARG A N 1
ATOM 714 C CA . ARG A 1 91 ? -0.057 -2.673 10.963 1.00 95.06 91 ARG A CA 1
ATOM 715 C C . ARG A 1 91 ? -0.683 -3.815 11.753 1.00 95.06 91 ARG A C 1
ATOM 717 O O . ARG A 1 91 ? -0.167 -4.931 11.711 1.00 95.06 91 ARG A O 1
ATOM 724 N N . ARG A 1 92 ? -1.806 -3.562 12.437 1.00 95.94 92 ARG A N 1
ATOM 725 C CA . ARG A 1 92 ? -2.554 -4.603 13.159 1.00 95.94 92 ARG A CA 1
ATOM 726 C C . ARG A 1 92 ? -3.082 -5.684 12.219 1.00 95.94 92 ARG A C 1
ATOM 728 O O . ARG A 1 92 ? -2.997 -6.862 12.552 1.00 95.94 92 ARG A O 1
ATOM 735 N N . GLN A 1 93 ? -3.613 -5.293 11.062 1.00 95.94 93 GLN A N 1
ATOM 736 C CA . GLN A 1 93 ? -4.218 -6.211 10.100 1.00 95.94 93 GLN A CA 1
ATOM 737 C C . GLN A 1 93 ? -3.185 -7.062 9.346 1.00 95.94 93 GLN A C 1
ATOM 739 O O . GLN A 1 93 ? -3.427 -8.242 9.097 1.00 9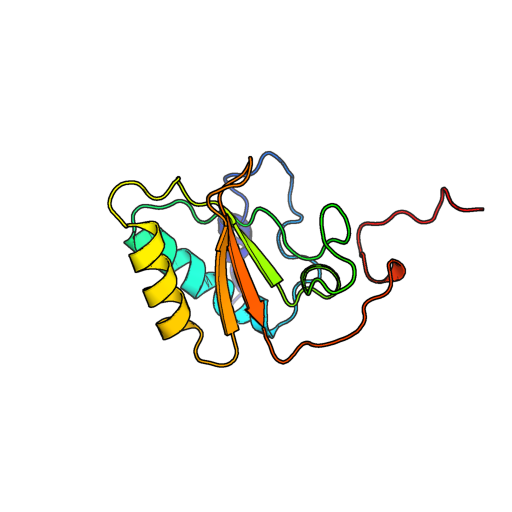5.94 93 GLN A O 1
ATOM 744 N N . LEU A 1 94 ? -2.055 -6.469 8.958 1.00 94.75 94 LEU A N 1
ATOM 745 C CA . LEU A 1 94 ? -1.028 -7.127 8.147 1.00 94.75 94 LEU A CA 1
ATOM 746 C C . LEU A 1 94 ? -0.012 -7.905 8.995 1.00 94.75 94 LEU A C 1
ATOM 748 O O . LEU A 1 94 ? 0.512 -8.929 8.556 1.00 94.75 94 LEU A O 1
ATOM 752 N N . GLY A 1 95 ? 0.239 -7.453 10.225 1.00 94.50 95 GLY A N 1
ATOM 753 C CA . GLY A 1 95 ? 1.187 -8.075 11.142 1.00 94.50 95 GLY A CA 1
ATOM 754 C C . GLY A 1 95 ? 2.650 -7.718 10.863 1.00 94.50 95 GLY A C 1
ATOM 755 O O . GLY A 1 95 ? 2.982 -6.951 9.962 1.00 94.50 95 GLY A O 1
ATOM 756 N N . ALA A 1 96 ? 3.547 -8.295 11.667 1.00 91.88 96 ALA A N 1
ATOM 757 C CA . ALA A 1 96 ? 4.964 -7.915 11.724 1.00 91.88 96 ALA A CA 1
ATOM 758 C C . ALA A 1 96 ? 5.779 -8.234 10.457 1.00 91.88 96 ALA A C 1
ATOM 760 O O . ALA A 1 96 ? 6.903 -7.759 10.322 1.00 91.88 96 ALA A O 1
ATOM 761 N N . GLU A 1 97 ? 5.246 -9.042 9.538 1.00 92.31 97 GLU A N 1
ATOM 762 C CA . GLU A 1 97 ? 5.916 -9.343 8.267 1.00 92.31 97 GLU A CA 1
ATOM 763 C C . GLU A 1 97 ? 5.804 -8.193 7.253 1.00 92.31 97 GLU A C 1
ATOM 765 O O . GLU A 1 97 ? 6.522 -8.190 6.250 1.00 92.31 97 GLU A O 1
ATOM 770 N N . TYR A 1 98 ? 4.939 -7.210 7.515 1.00 94.25 98 TYR A N 1
ATOM 771 C CA . TYR A 1 98 ? 4.726 -6.054 6.656 1.00 94.25 98 TYR A CA 1
ATOM 772 C C . TYR A 1 98 ? 5.236 -4.781 7.309 1.00 94.25 98 TYR A C 1
ATOM 774 O O . TYR A 1 98 ? 5.139 -4.580 8.522 1.00 94.25 98 TYR A O 1
ATOM 782 N N . ARG A 1 99 ? 5.734 -3.876 6.475 1.00 94.50 99 ARG A N 1
ATOM 783 C CA . ARG A 1 99 ? 6.051 -2.514 6.872 1.00 94.50 99 ARG A CA 1
ATOM 784 C C . ARG A 1 99 ? 5.052 -1.575 6.221 1.00 94.50 99 ARG A C 1
ATOM 786 O O . ARG A 1 99 ? 4.761 -1.687 5.037 1.00 94.50 99 ARG A O 1
ATOM 793 N N . VAL A 1 100 ? 4.547 -0.649 7.029 1.00 95.56 100 VAL A N 1
ATOM 794 C CA . VAL A 1 100 ? 3.606 0.392 6.614 1.00 95.56 100 VAL A CA 1
ATOM 795 C C . VAL A 1 100 ? 4.218 1.744 6.955 1.00 95.56 100 VAL A C 1
ATOM 797 O O . VAL A 1 100 ? 4.550 2.000 8.124 1.00 95.56 100 VAL A O 1
ATOM 800 N N . LEU A 1 101 ? 4.394 2.583 5.938 1.00 93.25 101 LEU A N 1
ATOM 801 C CA . LEU A 1 101 ? 4.959 3.927 6.033 1.00 93.25 101 LEU A CA 1
ATOM 802 C C . LEU A 1 101 ? 3.977 4.948 5.461 1.00 93.25 101 LEU A C 1
ATOM 804 O O . LEU A 1 101 ? 3.420 4.732 4.392 1.00 93.25 101 LEU A O 1
ATOM 808 N N . ALA A 1 102 ? 3.818 6.081 6.140 1.00 92.69 102 ALA A N 1
ATOM 809 C CA . ALA A 1 102 ? 3.105 7.230 5.597 1.00 92.69 102 ALA A CA 1
ATOM 810 C C . ALA A 1 102 ? 4.096 8.214 4.971 1.00 92.69 102 ALA A C 1
ATOM 812 O O . ALA A 1 102 ? 5.003 8.705 5.647 1.00 92.69 102 ALA A O 1
ATOM 813 N N . LEU A 1 103 ? 3.922 8.505 3.683 1.00 88.50 103 LEU A N 1
ATOM 814 C CA . LEU A 1 103 ? 4.765 9.409 2.905 1.00 88.50 103 LEU A CA 1
ATOM 815 C C . LEU A 1 103 ? 3.965 10.659 2.535 1.00 88.50 103 LEU A C 1
ATOM 817 O O . LEU A 1 103 ? 3.497 10.830 1.415 1.00 88.50 103 LEU A O 1
ATOM 821 N N . LEU A 1 104 ? 3.800 11.540 3.522 1.00 85.81 104 LEU A N 1
ATOM 822 C CA . LEU A 1 104 ? 2.897 12.695 3.447 1.00 85.81 104 LEU A CA 1
ATOM 823 C C . LEU A 1 104 ? 3.556 13.986 2.945 1.00 85.81 104 LEU A C 1
ATOM 825 O O . LEU A 1 104 ? 2.863 14.909 2.538 1.00 85.81 104 LEU A O 1
ATOM 829 N N . GLY A 1 105 ? 4.888 14.060 2.971 1.00 77.25 105 GLY A N 1
ATOM 830 C CA . GLY A 1 105 ? 5.660 15.241 2.563 1.00 77.25 105 GLY A CA 1
ATOM 831 C C . GLY A 1 105 ? 6.069 15.266 1.087 1.00 77.25 105 GLY A C 1
ATOM 832 O O . GLY A 1 105 ? 7.015 15.969 0.746 1.00 77.25 105 GLY A O 1
ATOM 833 N N . CYS A 1 106 ? 5.436 14.462 0.232 1.00 75.75 106 CYS A N 1
ATOM 834 C CA . CYS A 1 106 ? 5.739 14.395 -1.198 1.00 75.75 106 CYS A CA 1
ATOM 835 C C . CYS A 1 106 ? 4.578 14.943 -2.038 1.00 75.75 106 CYS A C 1
ATOM 837 O O . CYS A 1 106 ? 3.460 15.063 -1.543 1.00 75.75 106 CYS A O 1
ATOM 839 N N . ASP A 1 107 ? 4.831 15.232 -3.319 1.00 74.81 107 ASP A N 1
ATOM 840 C CA . ASP A 1 107 ? 3.835 15.805 -4.243 1.00 74.81 107 ASP A CA 1
ATOM 841 C C . ASP A 1 107 ? 2.551 14.966 -4.365 1.00 74.81 107 ASP A C 1
ATOM 843 O O . ASP A 1 107 ? 1.507 15.465 -4.782 1.00 74.81 107 ASP A O 1
ATOM 847 N N . ARG A 1 108 ? 2.626 13.675 -4.024 1.00 80.25 108 ARG A N 1
ATOM 848 C CA . ARG A 1 108 ? 1.502 12.737 -4.036 1.00 80.25 108 ARG A CA 1
ATOM 849 C C . ARG A 1 108 ? 1.470 11.954 -2.722 1.00 80.25 108 ARG A C 1
ATOM 851 O O . ARG A 1 108 ? 2.054 10.875 -2.690 1.00 80.25 108 ARG A O 1
ATOM 858 N N . PRO A 1 109 ? 0.831 12.464 -1.655 1.00 87.38 109 PRO A N 1
ATOM 859 C CA . PRO A 1 109 ? 0.736 11.764 -0.376 1.00 87.38 109 PRO A CA 1
ATOM 860 C C . PRO A 1 109 ? 0.186 10.340 -0.523 1.00 87.38 109 PRO A C 1
ATOM 862 O O . PRO A 1 109 ? -0.838 10.120 -1.173 1.00 87.38 109 PRO A O 1
ATOM 865 N N . HIS A 1 110 ? 0.880 9.365 0.060 1.00 91.12 110 HIS A N 1
ATOM 866 C CA . HIS A 1 110 ? 0.499 7.954 -0.020 1.00 91.12 110 HIS A CA 1
ATOM 867 C C . HIS A 1 110 ? 0.966 7.157 1.203 1.00 91.12 110 HIS A C 1
ATOM 869 O O . HIS A 1 110 ? 1.859 7.570 1.949 1.00 91.12 110 HIS A O 1
ATOM 875 N N . LEU A 1 111 ? 0.355 5.991 1.399 1.00 94.62 111 LEU A N 1
ATOM 876 C CA . LEU A 1 111 ? 0.819 4.946 2.300 1.00 94.62 111 LEU A CA 1
ATOM 877 C C . LEU A 1 111 ? 1.568 3.887 1.508 1.00 94.62 111 LEU A C 1
ATOM 879 O O . LEU A 1 111 ? 0.992 3.256 0.629 1.00 94.62 111 LEU A O 1
ATOM 883 N N . HIS A 1 112 ? 2.820 3.662 1.869 1.00 94.94 112 HIS A N 1
ATOM 884 C CA . HIS A 1 112 ? 3.633 2.587 1.331 1.00 94.94 112 HIS A CA 1
ATOM 885 C C . HIS A 1 112 ? 3.476 1.337 2.198 1.00 94.94 112 HIS A C 1
ATOM 887 O O . HIS A 1 112 ? 3.708 1.381 3.413 1.00 94.94 112 HIS A O 1
ATOM 893 N N . VAL A 1 113 ? 3.085 0.226 1.581 1.00 95.69 113 VAL A N 1
ATOM 894 C CA . VAL A 1 113 ? 2.909 -1.080 2.221 1.00 95.69 113 VAL A CA 1
ATOM 895 C C . VAL A 1 113 ? 3.817 -2.086 1.530 1.00 95.69 113 VAL A C 1
ATOM 897 O O . VAL A 1 113 ? 3.642 -2.354 0.345 1.00 95.69 113 VAL A O 1
ATOM 900 N N . GLU A 1 114 ? 4.746 -2.685 2.272 1.00 94.50 114 GLU A N 1
ATOM 901 C CA . GLU A 1 114 ? 5.696 -3.665 1.733 1.00 94.50 114 GLU A CA 1
ATOM 902 C C . GLU A 1 114 ? 5.778 -4.942 2.575 1.00 94.50 114 GLU A C 1
ATOM 904 O O . GLU A 1 114 ? 5.672 -4.910 3.804 1.00 94.50 114 GLU A O 1
ATOM 909 N N . PHE A 1 115 ? 6.007 -6.077 1.915 1.00 93.50 115 PHE A N 1
ATOM 910 C CA . PHE A 1 115 ? 6.309 -7.351 2.562 1.00 93.50 115 PHE A CA 1
ATOM 911 C C . PHE A 1 115 ? 7.819 -7.477 2.807 1.00 93.50 115 PHE A C 1
ATOM 913 O O . PHE A 1 115 ? 8.616 -7.695 1.895 1.00 93.50 115 PHE A O 1
ATOM 920 N N . THR A 1 116 ? 8.224 -7.372 4.071 1.00 84.12 116 THR A N 1
ATOM 921 C CA . THR A 1 116 ? 9.628 -7.156 4.480 1.00 84.12 116 THR A CA 1
ATOM 922 C C . THR A 1 116 ? 10.560 -8.344 4.250 1.00 84.12 116 THR A C 1
ATOM 924 O O . THR A 1 116 ? 11.779 -8.182 4.225 1.00 84.12 116 THR A O 1
ATOM 927 N N . ARG A 1 117 ? 10.015 -9.551 4.065 1.00 77.62 117 ARG A N 1
ATOM 928 C CA . ARG A 1 117 ? 10.814 -10.759 3.794 1.00 77.62 117 ARG A CA 1
ATOM 929 C C . ARG A 1 117 ? 11.177 -10.911 2.314 1.00 77.62 117 ARG A C 1
ATOM 931 O O . ARG A 1 117 ? 11.957 -11.798 1.980 1.00 77.62 117 ARG A O 1
ATOM 938 N N . GLY A 1 118 ? 10.662 -10.041 1.444 1.00 60.81 118 GLY A N 1
ATOM 939 C CA . GLY A 1 118 ? 10.889 -10.045 -0.002 1.00 60.81 118 GLY A CA 1
ATOM 940 C C . GLY A 1 118 ? 12.220 -9.439 -0.468 1.00 60.81 118 GLY A C 1
ATOM 941 O O . GLY A 1 118 ? 12.274 -8.930 -1.583 1.00 60.81 118 GLY A O 1
ATOM 942 N N . ILE A 1 119 ? 13.288 -9.451 0.344 1.00 58.09 119 ILE A N 1
ATOM 943 C CA . ILE A 1 119 ? 14.565 -8.806 -0.015 1.00 58.09 119 ILE A CA 1
ATOM 944 C C . ILE A 1 119 ? 15.236 -9.574 -1.162 1.00 58.09 119 ILE A C 1
ATOM 946 O O . ILE A 1 119 ? 15.962 -10.546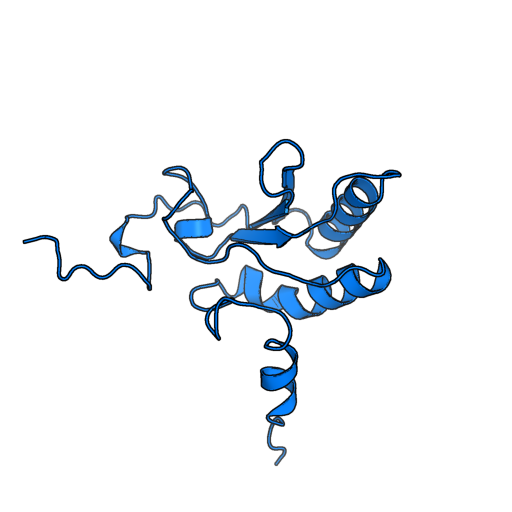 -0.956 1.00 58.09 119 ILE A O 1
ATOM 950 N N . ARG A 1 120 ? 15.019 -9.100 -2.386 1.00 62.25 120 ARG A N 1
ATOM 951 C CA . ARG A 1 120 ? 15.762 -9.479 -3.589 1.00 62.25 120 ARG A CA 1
ATOM 952 C C . ARG A 1 120 ? 16.324 -8.203 -4.210 1.00 62.25 120 ARG A C 1
ATOM 954 O O . ARG A 1 120 ? 15.612 -7.212 -4.320 1.00 62.25 120 ARG A O 1
ATOM 961 N N . ILE A 1 121 ? 17.583 -8.241 -4.652 1.00 57.59 121 ILE A N 1
ATOM 962 C CA . ILE A 1 121 ? 18.103 -7.236 -5.587 1.00 57.59 121 ILE A CA 1
ATOM 963 C C . ILE A 1 121 ? 17.397 -7.492 -6.916 1.00 57.59 121 ILE A C 1
ATOM 965 O O . ILE A 1 121 ? 17.663 -8.488 -7.585 1.00 57.59 121 ILE A O 1
ATOM 969 N N . SER A 1 122 ? 16.426 -6.653 -7.238 1.00 54.12 122 SER A N 1
ATOM 970 C CA . SER A 1 122 ? 15.735 -6.679 -8.519 1.00 54.12 122 SER A CA 1
ATOM 971 C C . SER A 1 122 ? 16.634 -6.122 -9.620 1.00 54.12 122 SER A C 1
ATOM 973 O O . SER A 1 122 ? 17.422 -5.211 -9.365 1.00 54.12 122 SER A O 1
ATOM 975 N N . GLU A 1 123 ? 16.454 -6.585 -10.851 1.00 57.94 123 GLU A N 1
ATOM 976 C CA . GLU A 1 123 ? 17.075 -5.999 -12.041 1.00 57.94 123 GLU A CA 1
ATOM 977 C C . GLU A 1 123 ? 16.026 -5.313 -12.918 1.00 57.94 123 GLU A C 1
ATOM 979 O O . GLU A 1 123 ? 14.865 -5.712 -12.879 1.00 57.94 123 GLU A O 1
ATOM 984 N N . PRO A 1 124 ? 16.381 -4.293 -13.721 1.00 58.22 124 PRO A N 1
ATOM 985 C CA . PRO A 1 124 ? 15.376 -3.536 -14.459 1.00 58.22 124 PRO A CA 1
ATOM 986 C C . PRO A 1 124 ? 14.500 -4.364 -15.408 1.00 58.22 124 PRO A C 1
ATOM 988 O O . PRO A 1 124 ? 13.387 -3.936 -15.694 1.00 58.22 124 PRO A O 1
ATOM 991 N N . VAL A 1 125 ? 14.985 -5.548 -15.816 1.00 60.50 125 VAL A N 1
ATOM 992 C CA . VAL A 1 125 ? 14.258 -6.620 -16.531 1.00 60.50 125 VAL A CA 1
ATOM 993 C C . VAL A 1 125 ? 13.027 -7.153 -15.802 1.00 60.50 125 VAL A C 1
ATOM 995 O O . VAL A 1 125 ? 12.143 -7.713 -16.440 1.00 60.50 125 VAL A O 1
ATOM 998 N N . ASP A 1 126 ? 12.950 -6.944 -14.491 1.00 56.16 126 ASP A N 1
ATOM 999 C CA . ASP A 1 126 ? 11.838 -7.375 -13.654 1.00 56.16 126 ASP A CA 1
ATOM 1000 C C . ASP A 1 126 ? 10.587 -6.503 -13.851 1.00 56.16 126 ASP A C 1
ATOM 1002 O O . ASP A 1 126 ? 9.521 -6.904 -13.405 1.00 56.16 126 ASP A O 1
ATOM 1006 N N . ASP A 1 127 ? 10.678 -5.338 -14.512 1.00 57.03 127 ASP A N 1
ATOM 1007 C CA . ASP A 1 127 ? 9.500 -4.528 -14.848 1.00 57.03 127 ASP A CA 1
ATOM 1008 C C . ASP A 1 127 ? 8.674 -5.203 -15.966 1.00 57.03 127 ASP A C 1
ATOM 1010 O O . ASP A 1 127 ? 9.133 -5.238 -17.117 1.00 57.03 127 ASP A O 1
ATOM 1014 N N . PRO A 1 128 ? 7.450 -5.698 -15.690 1.00 56.75 128 PRO A N 1
ATOM 1015 C CA . PRO A 1 128 ? 6.618 -6.338 -16.708 1.00 56.75 128 PRO A CA 1
ATOM 1016 C C . PRO A 1 128 ? 6.119 -5.345 -17.770 1.00 56.75 128 PRO A C 1
ATOM 1018 O O . PRO A 1 128 ? 5.586 -5.760 -18.799 1.00 56.75 128 PRO A O 1
ATOM 1021 N N . TRP A 1 129 ? 6.293 -4.040 -17.539 1.00 51.44 129 TRP A N 1
ATOM 1022 C CA . TRP A 1 129 ? 5.816 -2.960 -18.398 1.00 51.44 129 TRP A CA 1
ATOM 1023 C C . TRP A 1 129 ? 6.924 -2.257 -19.175 1.00 51.44 129 TRP A C 1
ATOM 1025 O O . TRP A 1 129 ? 6.639 -1.353 -19.967 1.00 51.44 129 TRP A O 1
ATOM 1035 N N . ARG A 1 130 ? 8.186 -2.646 -18.973 1.00 50.44 130 ARG A N 1
ATOM 1036 C CA . ARG A 1 130 ? 9.303 -2.040 -19.691 1.00 50.44 130 ARG A CA 1
ATOM 1037 C C . ARG A 1 130 ? 9.442 -2.667 -21.073 1.00 50.44 130 ARG A C 1
ATOM 1039 O O . ARG A 1 130 ? 9.810 -3.826 -21.226 1.00 50.44 130 ARG A O 1
ATOM 1046 N N . ASP A 1 131 ? 9.164 -1.863 -22.092 1.00 47.03 131 ASP A N 1
ATOM 1047 C CA . ASP A 1 131 ? 9.425 -2.224 -23.479 1.00 47.03 131 ASP A CA 1
ATOM 1048 C C . ASP A 1 131 ? 10.934 -2.127 -23.773 1.00 47.03 131 ASP A C 1
ATOM 1050 O O . ASP A 1 131 ? 11.517 -1.039 -23.801 1.00 47.03 131 ASP A O 1
ATOM 1054 N N . TYR A 1 132 ? 11.580 -3.278 -23.966 1.00 48.84 132 TYR A N 1
ATOM 1055 C CA . TYR A 1 132 ? 13.006 -3.375 -24.302 1.00 48.84 132 TYR A CA 1
ATOM 1056 C C . TYR A 1 132 ? 13.307 -3.100 -25.778 1.00 48.84 132 TYR A C 1
ATOM 1058 O O . TYR A 1 132 ? 14.476 -3.083 -26.160 1.00 48.84 132 TYR A O 1
ATOM 1066 N N . SER A 1 133 ? 12.298 -2.852 -26.618 1.00 45.12 133 SER A N 1
ATOM 1067 C CA . SER A 1 133 ? 12.491 -2.682 -28.065 1.00 45.12 133 SER A CA 1
ATOM 1068 C C . SER A 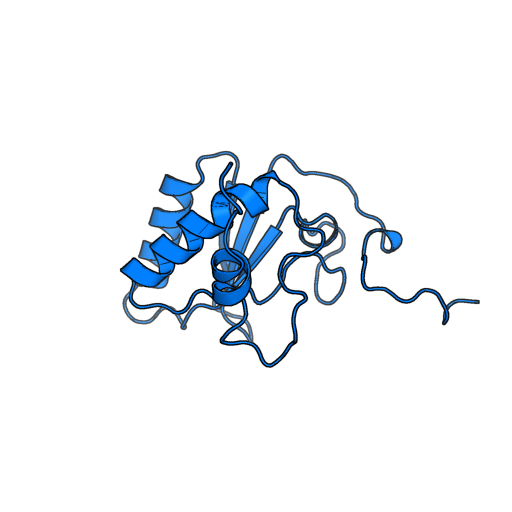1 133 ? 13.258 -1.413 -28.472 1.00 45.12 133 SER A C 1
ATOM 1070 O O . SER A 1 133 ? 13.646 -1.291 -29.631 1.00 45.12 133 SER A O 1
ATOM 1072 N N . ASN A 1 134 ? 13.550 -0.507 -27.530 1.00 39.19 134 ASN A N 1
ATOM 1073 C CA . ASN A 1 134 ? 14.308 0.728 -27.773 1.00 39.19 134 ASN A CA 1
ATOM 1074 C C . ASN A 1 134 ? 15.757 0.716 -27.241 1.00 39.19 134 ASN A C 1
ATOM 1076 O O . ASN A 1 134 ? 16.409 1.759 -27.244 1.00 39.19 134 ASN A O 1
ATOM 1080 N N . TYR A 1 135 ? 16.275 -0.430 -26.786 1.00 38.53 135 TYR A N 1
ATOM 1081 C CA . TYR A 1 135 ? 17.677 -0.580 -26.377 1.00 38.53 135 TYR A CA 1
ATOM 1082 C C . TYR A 1 135 ? 18.380 -1.635 -27.243 1.00 38.53 135 TYR A C 1
ATOM 1084 O O . TYR A 1 135 ? 18.587 -2.767 -26.806 1.00 38.53 135 TYR A O 1
ATOM 1092 N N . VAL A 1 136 ? 18.748 -1.247 -28.470 1.00 38.62 136 VAL A N 1
ATOM 1093 C CA . VAL A 1 136 ? 19.775 -1.907 -29.300 1.00 38.62 136 VAL A CA 1
ATOM 1094 C C . VAL A 1 136 ? 20.663 -0.837 -29.917 1.00 38.62 136 VAL A C 1
ATOM 1096 O O . VAL A 1 136 ? 20.095 0.148 -30.440 1.00 38.62 136 VAL A O 1
#

pLDDT: mean 74.96, std 21.34, range [32.44, 95.94]

Sequence (136 aa):
MGERSSTDRELANRDYPFGERGVDGLQPEIVRHLPGLRDLFQRHDLTFTIVAAQTWIGHSFFSLHHTGFAIDLAVPGDENGLVAELVEDLRRQLGAEYRVLALLGCDRPHLHVEFTRGIRISEPVDDPWRDYSNYV

Radius of gyration: 15.79 Å; chains: 1; bounding box: 41×42×42 Å

Secondary structure (DSSP, 8-state):
-----THHHHTTSSS-SS-S-SSTT--HHHHTTHHHHHHHHHHTT----EEESS-STTS-TT-GGGGTSEEEEE----STTHHHHHHHHHHHHH-TTEEEEEE-SSSS-EEEEEETT------GGG-TT--GGG--

Foldseek 3Di:
DDDPDPVVVVVVADDDPPGDDQQPQADPLVVVCLVVLCVLCVVLVHHWDWPAFQDPPPDDQFDCSVRRQKTKTADDACDPNSVVVSQVVCCVSSDDQKDWDWDRPDPTTTIMIGRNVPGDRHDNVSRPPDDPPPPD